Protein AF-A0A838D7L7-F1 (afdb_monomer)

Solvent-accessible surface area (backbone atoms only — not comparable to full-atom values): 4115 Å² total; per-residue (Å²): 110,68,69,57,53,21,65,78,63,72,44,62,67,94,76,56,48,73,67,59,50,51,35,44,77,70,53,49,30,46,76,56,93,93,44,77,44,69,42,72,84,50,50,65,38,60,75,68,67,51,91,73,55,74,66,59,50,53,51,62,72,64,57,75,131

pLDDT: mean 86.24, std 8.79, range [56.62, 96.38]

Foldseek 3Di:
DLVVCCVVQVPDSVPDDPVNVVCCVLQQWDDDDPDIDGDPQCVVCVVVVPDDDPVNSSCRSPDDD

Structure (mmCIF, N/CA/C/O backbone):
data_AF-A0A838D7L7-F1
#
_entry.id   AF-A0A838D7L7-F1
#
loop_
_atom_site.group_PDB
_atom_site.id
_atom_site.type_symbol
_atom_site.label_atom_id
_atom_site.label_alt_id
_atom_site.label_comp_id
_atom_site.label_asym_id
_atom_site.label_entity_id
_atom_site.label_seq_id
_atom_site.pdbx_PDB_ins_code
_atom_site.Cartn_x
_atom_site.Cartn_y
_atom_site.Cartn_z
_atom_site.occupancy
_atom_site.B_iso_or_equiv
_atom_site.auth_seq_id
_atom_site.auth_comp_id
_atom_site.auth_asym_id
_atom_site.auth_atom_id
_atom_site.pdbx_PDB_model_num
ATOM 1 N N . MET A 1 1 ? -3.339 14.301 10.467 1.00 62.03 1 MET A N 1
ATOM 2 C CA . MET A 1 1 ? -3.599 13.406 9.309 1.00 62.03 1 MET A CA 1
ATOM 3 C C . MET A 1 1 ? -3.656 11.934 9.715 1.00 62.03 1 MET A C 1
ATOM 5 O O . MET A 1 1 ? -4.708 11.344 9.528 1.00 62.03 1 MET A O 1
ATOM 9 N N . ARG A 1 2 ? -2.611 11.361 10.340 1.00 65.69 2 ARG A N 1
ATOM 10 C CA . ARG A 1 2 ? -2.603 9.956 10.817 1.00 65.69 2 ARG A CA 1
ATOM 11 C C . ARG A 1 2 ? -3.781 9.588 11.735 1.00 65.69 2 ARG A C 1
ATOM 13 O O . ARG A 1 2 ? -4.423 8.574 11.505 1.00 65.69 2 ARG A O 1
ATOM 20 N N . ASN A 1 3 ? -4.132 10.458 12.686 1.00 72.81 3 ASN A N 1
ATOM 21 C CA . ASN A 1 3 ? -5.247 10.207 13.613 1.00 72.81 3 ASN A CA 1
ATOM 22 C C . ASN A 1 3 ? -6.605 10.068 12.899 1.00 72.81 3 ASN A C 1
ATOM 24 O O . ASN A 1 3 ? -7.396 9.217 13.277 1.00 72.81 3 ASN A O 1
ATOM 28 N N . LYS A 1 4 ? -6.857 10.851 11.835 1.00 79.19 4 LYS A N 1
ATOM 29 C CA . LYS A 1 4 ? -8.113 10.770 11.065 1.00 79.19 4 LYS A CA 1
ATOM 30 C C . LYS A 1 4 ? -8.234 9.431 10.337 1.00 79.19 4 LYS A C 1
ATOM 32 O O . LYS A 1 4 ? -9.227 8.740 10.503 1.00 79.19 4 LYS A O 1
ATOM 37 N N . VAL A 1 5 ? -7.177 9.028 9.624 1.00 77.06 5 VAL A N 1
ATOM 38 C CA . VAL A 1 5 ? -7.138 7.731 8.923 1.00 77.06 5 VAL A CA 1
ATOM 39 C C . VAL A 1 5 ? -7.246 6.574 9.920 1.00 77.06 5 VAL A C 1
ATOM 41 O O . VAL A 1 5 ? -7.888 5.576 9.624 1.00 77.06 5 VAL A O 1
ATOM 44 N N . SER A 1 6 ? -6.644 6.699 11.108 1.00 77.44 6 SER A N 1
ATOM 45 C CA . SER A 1 6 ? -6.732 5.692 12.176 1.00 77.44 6 SER A CA 1
ATOM 46 C C . SER A 1 6 ? -8.154 5.473 12.665 1.00 77.44 6 SER A C 1
ATOM 48 O O . SER A 1 6 ? -8.573 4.323 12.767 1.00 77.44 6 SER A O 1
ATOM 50 N N . ILE A 1 7 ? -8.900 6.555 12.877 1.00 78.31 7 ILE A N 1
ATOM 51 C CA . ILE A 1 7 ? -10.310 6.500 13.266 1.00 78.31 7 ILE A CA 1
ATOM 52 C C . ILE A 1 7 ? -11.156 5.927 12.120 1.00 78.31 7 ILE A C 1
ATOM 54 O O . ILE A 1 7 ? -11.906 4.981 12.330 1.00 78.31 7 ILE A O 1
ATOM 58 N N . GLU A 1 8 ? -10.992 6.434 10.895 1.00 82.38 8 GLU A N 1
ATOM 59 C CA . GLU A 1 8 ? -11.772 5.999 9.723 1.00 82.38 8 GLU A CA 1
ATOM 60 C C . GLU A 1 8 ? -11.535 4.533 9.335 1.00 82.38 8 GLU A C 1
ATOM 62 O O . GLU A 1 8 ? -12.448 3.853 8.871 1.00 82.38 8 GLU A O 1
ATOM 67 N N . LYS A 1 9 ? -10.298 4.046 9.476 1.00 75.56 9 LYS A N 1
ATOM 68 C CA . LYS A 1 9 ? -9.889 2.696 9.057 1.00 75.56 9 LYS A CA 1
ATOM 69 C C . LYS A 1 9 ? -9.750 1.710 10.215 1.00 75.56 9 LYS A C 1
ATOM 71 O O . LYS A 1 9 ? -9.406 0.553 9.984 1.00 75.56 9 LYS A O 1
ATOM 76 N N . ASN A 1 10 ? -10.006 2.157 11.445 1.00 79.12 10 ASN A N 1
ATOM 77 C CA . ASN A 1 10 ? -9.870 1.374 12.673 1.00 79.12 10 ASN A CA 1
ATOM 78 C C . ASN A 1 10 ? -8.507 0.650 12.791 1.00 79.12 10 ASN A C 1
ATOM 80 O O . ASN A 1 10 ? -8.421 -0.501 13.221 1.00 79.12 10 ASN A O 1
ATOM 84 N N . ILE A 1 11 ? -7.421 1.307 12.361 1.00 78.00 11 ILE A N 1
ATOM 85 C CA . ILE A 1 11 ? -6.050 0.807 12.554 1.00 78.00 11 ILE A CA 1
ATOM 86 C C . ILE A 1 11 ? -5.425 1.582 13.715 1.00 78.00 11 ILE A C 1
ATOM 88 O O . ILE A 1 11 ? -5.418 2.814 13.663 1.00 78.00 11 ILE A O 1
ATOM 92 N N . PRO A 1 12 ? -4.817 0.916 14.712 1.00 79.50 12 PRO A N 1
ATOM 93 C CA . PRO A 1 12 ? -4.075 1.592 15.772 1.00 79.50 12 PRO A CA 1
ATOM 94 C C . PRO A 1 12 ? -2.980 2.514 15.222 1.00 79.50 12 PRO A C 1
ATOM 96 O O . PRO A 1 12 ? -2.206 2.117 14.350 1.00 79.50 12 PRO A O 1
ATOM 99 N N . ILE A 1 13 ? -2.857 3.722 15.781 1.00 77.06 13 ILE A N 1
ATOM 100 C CA . ILE A 1 13 ? -1.840 4.713 15.378 1.00 77.06 13 ILE A CA 1
ATOM 101 C C . ILE A 1 13 ? -0.420 4.133 15.473 1.00 77.06 13 ILE A C 1
ATOM 103 O O . ILE A 1 13 ? 0.411 4.406 14.611 1.00 77.06 13 ILE A O 1
ATOM 107 N N . SER A 1 14 ? -0.159 3.276 16.465 1.00 79.06 14 SER A N 1
ATOM 108 C CA . SER A 1 14 ? 1.121 2.574 16.640 1.00 79.06 14 SER A CA 1
ATOM 109 C C . SER A 1 14 ? 1.494 1.664 15.464 1.00 79.06 14 SER A C 1
ATOM 111 O O . SER A 1 14 ? 2.672 1.406 15.242 1.00 79.06 14 SER A O 1
ATOM 113 N N . LYS A 1 15 ? 0.509 1.203 14.684 1.00 75.31 15 LYS A N 1
ATOM 114 C CA . LYS A 1 15 ? 0.700 0.378 13.481 1.00 75.31 15 LYS A CA 1
ATOM 115 C C . LYS A 1 15 ? 0.723 1.202 12.187 1.00 75.31 15 LYS A C 1
ATOM 117 O O . LYS A 1 15 ? 0.978 0.650 11.119 1.00 75.31 15 LYS A O 1
ATOM 122 N N . MET A 1 16 ? 0.472 2.513 12.254 1.00 77.94 16 MET A N 1
ATOM 123 C CA . MET A 1 16 ? 0.479 3.407 11.095 1.00 77.94 16 MET A CA 1
ATOM 124 C C . MET A 1 16 ? 1.844 4.059 10.879 1.00 77.94 16 MET A C 1
ATOM 126 O O . MET A 1 16 ? 2.129 5.146 11.394 1.00 77.94 16 MET A O 1
ATOM 130 N N . SER A 1 17 ? 2.665 3.440 10.030 1.00 85.06 17 SER A N 1
ATOM 131 C CA . SER A 1 17 ? 3.828 4.126 9.464 1.00 85.06 17 SER A CA 1
ATOM 132 C C . SER A 1 17 ? 3.384 5.219 8.481 1.00 85.06 17 SER A C 1
ATOM 134 O O . SER A 1 17 ? 2.318 5.134 7.862 1.00 85.06 17 SER A O 1
ATOM 136 N N . GLY A 1 18 ? 4.204 6.262 8.311 1.00 84.31 18 GLY A N 1
ATOM 137 C CA . GLY A 1 18 ? 3.917 7.338 7.353 1.00 84.31 18 GLY A CA 1
ATOM 138 C C . GLY A 1 18 ? 3.725 6.824 5.919 1.00 84.31 18 GLY A C 1
ATOM 139 O O . GLY A 1 18 ? 2.829 7.293 5.220 1.00 84.31 18 GLY A O 1
ATOM 140 N N . GLY A 1 19 ? 4.501 5.808 5.524 1.00 86.88 19 GLY A N 1
ATOM 141 C CA . GLY A 1 19 ? 4.376 5.146 4.223 1.00 86.88 19 GLY A CA 1
ATOM 142 C C . GLY A 1 19 ? 3.078 4.349 4.066 1.00 86.88 19 GLY A C 1
ATOM 143 O O . GLY A 1 19 ? 2.431 4.425 3.030 1.00 86.88 19 GLY A O 1
ATOM 144 N N . LEU A 1 20 ? 2.622 3.637 5.099 1.00 86.94 20 LEU A N 1
ATOM 145 C CA . LEU A 1 20 ? 1.338 2.928 5.037 1.00 86.94 20 LEU 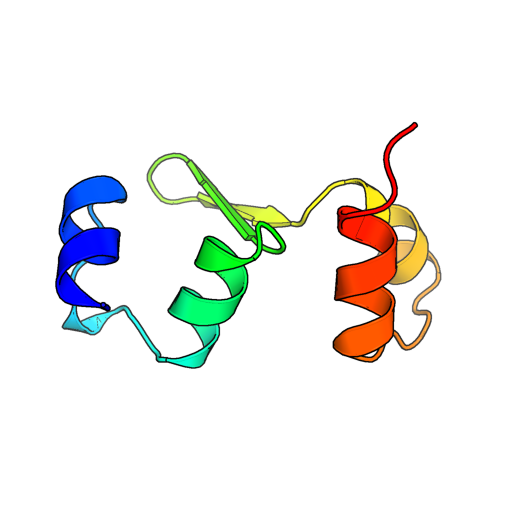A CA 1
ATOM 146 C C . LEU A 1 20 ? 0.173 3.913 4.844 1.00 86.94 20 LEU A C 1
ATOM 148 O O . LEU A 1 20 ? -0.720 3.697 4.027 1.00 86.94 20 LEU A O 1
ATOM 152 N N . VAL A 1 21 ? 0.211 5.026 5.576 1.00 88.44 21 VAL A N 1
ATOM 153 C CA . VAL A 1 21 ? -0.821 6.067 5.514 1.00 88.44 21 VAL A CA 1
ATOM 154 C C . VAL A 1 21 ? -0.864 6.711 4.131 1.00 88.44 21 VAL A C 1
ATOM 156 O O . VAL A 1 21 ? -1.956 6.942 3.613 1.00 88.44 21 VAL A O 1
ATOM 159 N N . SER A 1 22 ? 0.288 6.978 3.508 1.00 88.88 22 SER A N 1
ATOM 160 C CA . SER A 1 22 ? 0.319 7.540 2.154 1.00 88.88 22 SER A CA 1
ATOM 161 C C . SER A 1 22 ? -0.267 6.570 1.127 1.00 88.88 22 SER A C 1
ATOM 163 O O . SER A 1 22 ? -1.100 6.983 0.322 1.00 88.88 22 SER A O 1
ATOM 165 N N . LEU A 1 23 ? 0.079 5.282 1.200 1.00 91.31 23 LEU A N 1
ATOM 166 C CA . LEU A 1 23 ? -0.446 4.253 0.297 1.00 91.31 23 LEU A CA 1
ATOM 167 C C . LEU A 1 23 ? -1.970 4.097 0.408 1.00 91.31 23 LEU A C 1
ATOM 169 O O . LEU A 1 23 ? -2.648 3.989 -0.616 1.00 91.31 23 LEU A O 1
ATOM 173 N N . LEU A 1 24 ? -2.511 4.135 1.630 1.00 90.38 24 LEU A N 1
ATOM 174 C CA . LEU A 1 24 ? -3.956 4.090 1.882 1.00 90.38 24 LEU A CA 1
ATOM 175 C C . LEU A 1 24 ? -4.668 5.345 1.364 1.00 90.38 24 LEU A C 1
ATOM 177 O O . LEU A 1 24 ? -5.664 5.242 0.653 1.00 90.38 24 LEU A O 1
ATOM 181 N N . LEU A 1 25 ? -4.144 6.536 1.674 1.00 88.69 25 LEU A N 1
ATOM 182 C CA . LEU A 1 25 ? -4.734 7.808 1.240 1.00 88.69 25 LEU A CA 1
ATOM 183 C C . LEU A 1 25 ? -4.738 7.975 -0.283 1.00 88.69 25 LEU A C 1
ATOM 185 O O . LEU A 1 25 ? -5.602 8.660 -0.826 1.00 88.69 25 LEU A O 1
ATOM 189 N N . LYS A 1 26 ? -3.762 7.390 -0.981 1.00 90.19 26 LYS A N 1
ATOM 190 C CA . LYS A 1 26 ? -3.688 7.424 -2.446 1.00 90.19 26 LYS A CA 1
ATOM 191 C C . LYS A 1 26 ? -4.484 6.308 -3.124 1.00 90.19 26 LYS A C 1
ATOM 193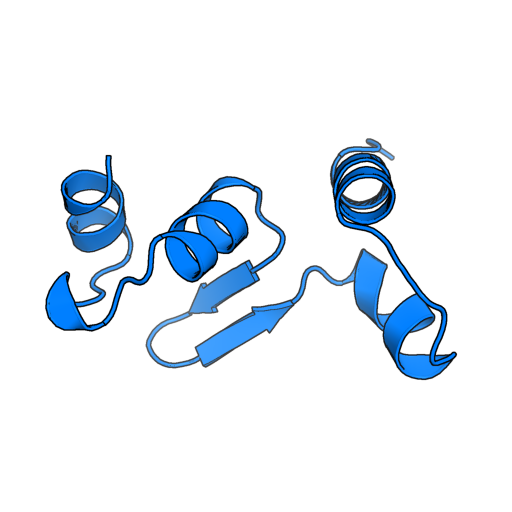 O O . LYS A 1 26 ? -4.550 6.308 -4.347 1.00 90.19 26 LYS A O 1
ATOM 198 N N . GLY A 1 27 ? -5.080 5.387 -2.363 1.00 90.69 27 GLY A N 1
ATOM 199 C CA . GLY A 1 27 ? -5.833 4.253 -2.907 1.00 90.69 27 GLY A CA 1
ATOM 200 C C . GLY A 1 27 ? -4.958 3.190 -3.578 1.00 90.69 27 GLY A C 1
ATOM 201 O O . GLY A 1 27 ? -5.474 2.357 -4.316 1.00 90.69 27 GLY A O 1
ATOM 202 N N . ILE A 1 28 ? -3.642 3.210 -3.332 1.00 93.62 28 ILE A N 1
ATOM 203 C CA . ILE A 1 28 ? -2.716 2.157 -3.781 1.00 93.62 28 ILE A CA 1
ATOM 204 C C . ILE A 1 28 ? -2.979 0.884 -2.978 1.00 93.62 28 ILE A C 1
ATOM 206 O O . ILE A 1 28 ? -3.018 -0.217 -3.531 1.00 93.62 28 ILE A O 1
ATOM 210 N N . LEU A 1 29 ? -3.197 1.064 -1.673 1.00 92.62 29 LEU A N 1
ATOM 211 C CA . LEU A 1 29 ? -3.705 0.042 -0.776 1.00 92.62 29 LEU A CA 1
ATOM 212 C C . LEU A 1 29 ? -5.136 0.374 -0.371 1.00 92.62 29 LEU A C 1
ATOM 214 O O . LEU A 1 29 ? -5.494 1.526 -0.131 1.00 92.62 29 LEU A O 1
ATOM 218 N N . THR A 1 30 ? -5.933 -0.670 -0.232 1.00 90.81 30 THR A N 1
ATOM 219 C CA . THR A 1 30 ? -7.250 -0.639 0.398 1.00 90.81 30 THR A CA 1
ATOM 220 C C . THR A 1 30 ? -7.234 -1.629 1.546 1.00 90.81 30 THR A C 1
ATOM 222 O O . THR A 1 30 ? -6.596 -2.674 1.457 1.00 90.81 30 THR A O 1
ATOM 225 N N . GLN A 1 31 ? -7.882 -1.289 2.651 1.00 87.56 31 GLN A N 1
ATOM 226 C CA . GLN A 1 31 ? -7.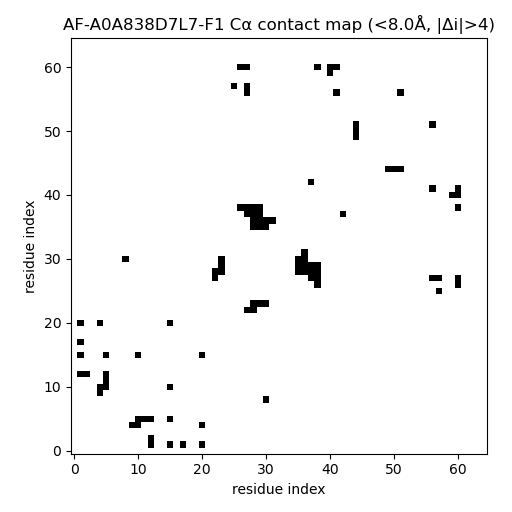953 -2.167 3.808 1.00 87.56 31 GLN A CA 1
ATOM 227 C C . GLN A 1 31 ? -9.389 -2.628 3.995 1.00 87.56 31 GLN A C 1
ATOM 229 O O . GLN A 1 31 ? -10.299 -1.798 4.036 1.00 87.56 31 GLN A O 1
ATOM 234 N N . ASP A 1 32 ? -9.554 -3.934 4.158 1.00 86.69 32 ASP A N 1
ATOM 235 C CA . ASP A 1 32 ? -10.784 -4.558 4.616 1.00 86.69 32 ASP A CA 1
ATOM 236 C C . ASP A 1 32 ? -10.494 -5.349 5.894 1.00 86.69 32 ASP A C 1
ATOM 238 O O . ASP A 1 32 ? -9.754 -6.338 5.893 1.00 86.69 32 ASP A O 1
ATOM 242 N N . LYS A 1 33 ? -11.047 -4.882 7.018 1.00 84.25 33 LYS A N 1
ATOM 243 C CA . LYS A 1 33 ? -10.789 -5.419 8.362 1.00 84.25 33 LYS A CA 1
ATOM 244 C C . LYS A 1 33 ? -9.283 -5.550 8.640 1.00 84.25 33 LYS A C 1
ATOM 246 O O . LYS A 1 33 ? -8.604 -4.556 8.876 1.00 84.25 33 LYS A O 1
ATOM 251 N N . LYS A 1 34 ? -8.759 -6.779 8.622 1.00 83.75 34 LYS A N 1
ATOM 252 C CA . LYS A 1 34 ? -7.350 -7.111 8.889 1.00 83.75 34 LYS A CA 1
ATOM 253 C C . LYS A 1 34 ? -6.508 -7.310 7.625 1.00 83.75 34 LYS A C 1
ATOM 255 O O . LYS A 1 34 ? -5.310 -7.551 7.737 1.00 83.75 34 LYS A O 1
ATOM 260 N N . TYR A 1 35 ? -7.123 -7.251 6.448 1.00 87.00 35 TYR A N 1
ATOM 261 C CA . TYR A 1 35 ? -6.481 -7.519 5.169 1.00 87.00 35 TYR A CA 1
ATOM 262 C C . TYR A 1 35 ? -6.213 -6.223 4.412 1.00 87.00 35 TYR A C 1
ATOM 264 O O . TYR A 1 35 ? -7.036 -5.309 4.407 1.00 87.00 35 TYR A O 1
ATOM 272 N N . TYR A 1 36 ? -5.067 -6.174 3.737 1.00 90.62 36 TYR A N 1
ATOM 273 C CA . TYR A 1 36 ? -4.740 -5.128 2.777 1.00 90.62 36 TYR A CA 1
ATOM 274 C C . TYR A 1 36 ? -4.790 -5.713 1.371 1.00 90.62 36 TYR A C 1
ATOM 276 O O . TYR A 1 36 ? -4.205 -6.762 1.109 1.00 90.62 36 TYR A O 1
ATOM 284 N N . SER A 1 37 ? -5.467 -5.012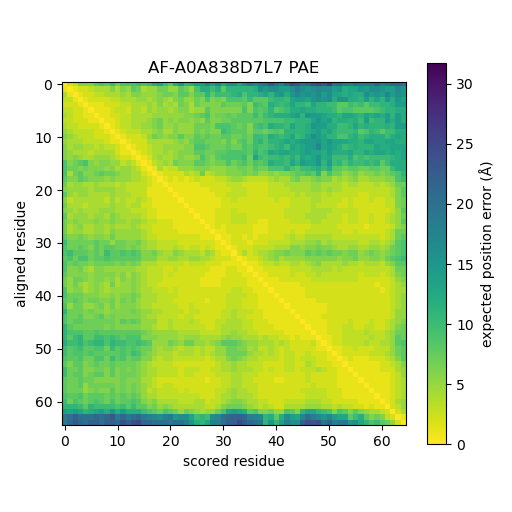 0.472 1.00 93.00 37 SER A N 1
ATOM 285 C CA . SER A 1 37 ? -5.554 -5.335 -0.946 1.00 93.00 37 SER A CA 1
ATOM 286 C C . SER A 1 37 ? -4.877 -4.244 -1.762 1.00 93.00 37 SER A C 1
ATOM 288 O O . SER A 1 37 ? -5.042 -3.052 -1.494 1.00 93.00 37 SER A O 1
ATOM 290 N N . ILE A 1 38 ? -4.117 -4.655 -2.772 1.00 93.62 38 ILE A N 1
ATOM 291 C CA . ILE A 1 38 ? -3.460 -3.752 -3.718 1.00 93.62 38 ILE A CA 1
ATOM 292 C C . ILE A 1 38 ? -4.451 -3.389 -4.827 1.00 93.62 38 ILE A C 1
ATOM 294 O O . ILE A 1 38 ? -5.264 -4.217 -5.241 1.00 93.62 38 ILE A O 1
ATOM 298 N N . HIS A 1 39 ? -4.380 -2.157 -5.327 1.00 94.25 39 HIS A N 1
ATOM 299 C CA . HIS A 1 39 ? -5.207 -1.710 -6.443 1.00 94.25 39 HIS A CA 1
ATOM 300 C C . HIS A 1 39 ? -5.068 -2.637 -7.668 1.00 94.25 39 HIS A C 1
ATOM 302 O O . HIS A 1 39 ? -3.963 -2.893 -8.149 1.00 94.25 39 HIS A O 1
ATOM 308 N N . TYR A 1 40 ? -6.194 -3.101 -8.222 1.00 94.06 40 TYR A N 1
ATOM 309 C CA . TYR A 1 40 ? -6.228 -4.161 -9.244 1.00 94.06 40 TYR A CA 1
ATOM 310 C C . TYR A 1 40 ? -5.394 -3.858 -10.501 1.00 94.06 40 TYR A C 1
ATOM 312 O O . TYR A 1 40 ? -4.792 -4.762 -11.075 1.00 94.06 40 TYR A O 1
ATOM 320 N N . LYS A 1 41 ? -5.302 -2.584 -10.907 1.00 92.94 41 LYS A N 1
ATOM 321 C CA . LYS A 1 41 ? -4.466 -2.149 -12.041 1.00 92.94 41 LYS A CA 1
ATOM 322 C C . LYS A 1 41 ? -2.980 -2.477 -11.878 1.00 92.94 41 LYS A C 1
ATOM 324 O O . LYS A 1 41 ? -2.284 -2.581 -12.878 1.00 92.94 41 LYS A O 1
ATOM 329 N N . LEU A 1 42 ? -2.495 -2.675 -10.652 1.00 94.12 42 LEU A N 1
ATOM 330 C CA . LEU A 1 42 ? -1.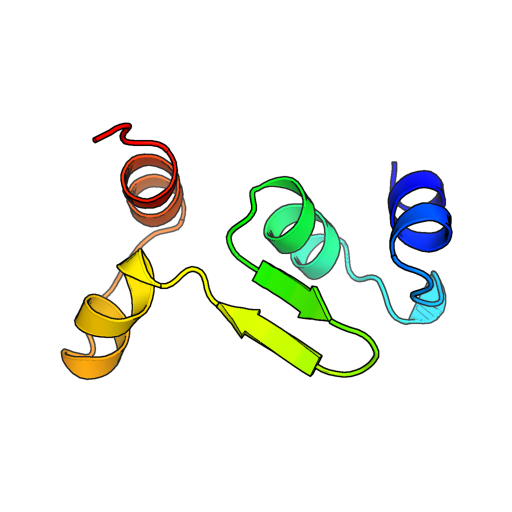093 -3.003 -10.385 1.00 94.12 42 LEU A CA 1
ATOM 331 C C . LEU A 1 42 ? -0.806 -4.509 -10.489 1.00 94.12 42 LEU A C 1
ATOM 333 O O . LEU A 1 42 ? 0.335 -4.896 -10.730 1.00 94.12 42 LEU A O 1
ATOM 337 N N . ILE A 1 43 ? -1.830 -5.367 -10.395 1.00 94.06 43 ILE A N 1
ATOM 338 C CA . ILE A 1 43 ? -1.706 -6.830 -10.520 1.00 94.06 43 ILE A CA 1
ATOM 339 C C . ILE A 1 43 ? -0.942 -7.264 -11.787 1.00 94.06 43 ILE A C 1
ATOM 341 O O . ILE A 1 43 ? -0.032 -8.085 -11.654 1.00 94.06 43 ILE A O 1
ATOM 345 N N . PRO A 1 44 ? -1.242 -6.767 -13.008 1.00 94.56 44 PRO A N 1
ATOM 346 C CA . PRO A 1 44 ? -0.500 -7.171 -14.205 1.00 94.56 44 PRO A CA 1
ATOM 347 C C . PRO A 1 44 ? 0.989 -6.807 -14.143 1.00 94.56 44 PRO A C 1
ATOM 349 O O . PRO A 1 44 ? 1.819 -7.607 -14.573 1.00 94.56 44 PRO A O 1
ATOM 352 N N . TYR A 1 45 ? 1.340 -5.657 -13.567 1.00 94.19 45 TYR A N 1
ATOM 353 C CA . TYR A 1 45 ? 2.735 -5.244 -13.401 1.00 94.19 45 TYR A CA 1
ATOM 354 C C . TYR A 1 45 ? 3.464 -6.130 -12.392 1.00 94.19 45 TYR A C 1
ATOM 356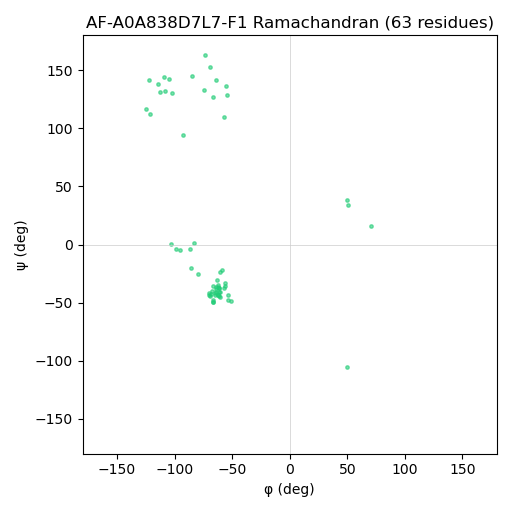 O O . TYR A 1 45 ? 4.568 -6.590 -12.672 1.00 94.19 45 TYR A O 1
ATOM 364 N N . MET A 1 46 ? 2.814 -6.464 -11.271 1.00 92.19 46 MET A N 1
ATOM 365 C CA . MET A 1 46 ? 3.359 -7.398 -10.280 1.00 92.19 46 MET A CA 1
ATOM 366 C C . MET A 1 46 ? 3.557 -8.800 -10.871 1.00 92.19 46 MET A C 1
ATOM 368 O O . MET A 1 46 ? 4.606 -9.408 -10.675 1.00 92.19 46 MET A O 1
ATOM 372 N N . ARG A 1 47 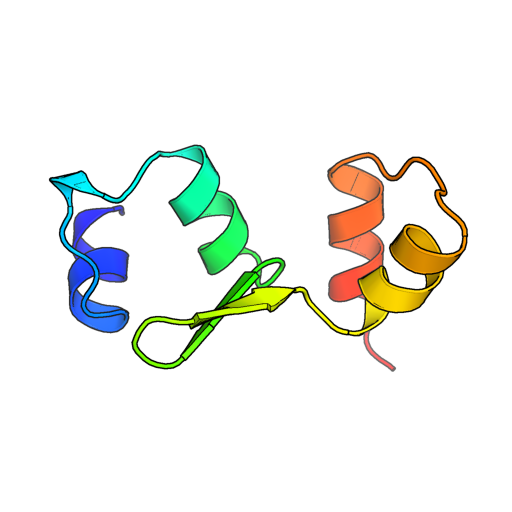? 2.587 -9.299 -11.652 1.00 96.12 47 ARG A N 1
ATOM 373 C CA . ARG A 1 47 ? 2.681 -10.596 -12.350 1.00 96.12 47 ARG A CA 1
ATOM 374 C C . ARG A 1 47 ? 3.843 -10.641 -13.335 1.00 96.12 47 ARG A C 1
ATOM 376 O O . ARG A 1 47 ? 4.538 -11.648 -13.411 1.00 96.12 47 ARG A O 1
ATOM 383 N N . LYS A 1 48 ? 4.062 -9.550 -14.069 1.00 96.38 48 LYS A N 1
ATOM 384 C CA . LYS A 1 48 ? 5.164 -9.415 -15.027 1.00 96.38 48 LYS A CA 1
ATOM 385 C C . LYS A 1 48 ? 6.489 -8.994 -14.378 1.00 96.38 48 LYS A C 1
ATOM 387 O O . LYS A 1 48 ? 7.465 -8.823 -15.098 1.00 96.38 48 LYS A O 1
ATOM 392 N N . LYS A 1 49 ? 6.530 -8.825 -13.048 1.00 93.94 49 LYS A N 1
ATOM 393 C CA . LYS A 1 49 ? 7.686 -8.309 -12.291 1.00 93.94 49 LYS A CA 1
ATOM 394 C C . LYS A 1 49 ? 8.244 -7.002 -12.876 1.00 93.94 49 LYS A C 1
ATOM 396 O O . LYS A 1 49 ? 9.448 -6.768 -12.856 1.00 93.94 49 LYS A O 1
ATOM 401 N N . VAL A 1 50 ? 7.364 -6.163 -13.418 1.00 94.75 50 VAL A N 1
ATOM 402 C CA . VAL A 1 50 ? 7.742 -4.874 -14.001 1.00 94.75 50 VAL A CA 1
ATOM 403 C C . VAL A 1 50 ? 8.054 -3.906 -12.870 1.00 94.75 50 VAL A C 1
ATOM 405 O O . VAL A 1 50 ? 7.288 -3.797 -11.911 1.00 94.75 50 VAL A O 1
ATOM 408 N N . HIS A 1 51 ? 9.176 -3.199 -12.990 1.00 92.69 51 HIS A N 1
ATOM 409 C CA . HIS A 1 51 ? 9.484 -2.110 -12.079 1.00 92.69 51 HIS A CA 1
ATOM 410 C C . HIS A 1 51 ? 8.479 -0.973 -12.282 1.00 92.69 51 HIS A C 1
ATOM 412 O O . HIS A 1 51 ? 8.277 -0.504 -13.400 1.00 92.69 51 HIS A O 1
ATOM 418 N N . LEU A 1 52 ? 7.852 -0.548 -11.192 1.00 89.31 52 LEU A N 1
ATOM 419 C CA . LEU A 1 52 ? 6.942 0.583 -11.165 1.00 89.31 52 LEU A CA 1
ATOM 420 C C . LEU A 1 52 ? 7.425 1.563 -10.106 1.00 89.31 52 LEU A C 1
ATOM 422 O O . LEU A 1 52 ? 7.430 1.239 -8.916 1.00 89.31 52 LEU A O 1
ATOM 426 N N . ASP A 1 53 ? 7.800 2.761 -10.534 1.00 92.69 53 ASP A N 1
ATOM 427 C CA . ASP A 1 53 ? 8.042 3.861 -9.617 1.00 92.69 53 ASP A CA 1
ATOM 428 C C . ASP A 1 53 ? 6.715 4.416 -9.071 1.00 92.69 53 ASP A C 1
ATOM 430 O O . ASP A 1 53 ? 5.619 4.170 -9.590 1.00 92.69 53 ASP A O 1
ATOM 434 N N . TYR A 1 54 ? 6.819 5.175 -7.985 1.00 89.50 54 TYR A N 1
ATOM 435 C CA . TYR A 1 54 ? 5.658 5.699 -7.279 1.00 89.50 54 TYR A CA 1
ATOM 436 C C . TYR A 1 54 ? 4.810 6.654 -8.137 1.00 89.50 54 TYR A C 1
ATOM 438 O O . TYR A 1 54 ? 3.584 6.654 -8.012 1.00 89.50 54 TYR A O 1
ATOM 446 N N . GLU A 1 55 ? 5.421 7.446 -9.022 1.00 91.44 55 GLU A N 1
ATOM 447 C CA . GLU A 1 55 ? 4.682 8.364 -9.892 1.00 91.44 55 GLU A CA 1
ATOM 448 C C . GLU A 1 55 ? 3.894 7.609 -10.958 1.00 91.44 55 GLU A C 1
ATOM 450 O O . GLU A 1 55 ? 2.713 7.906 -11.171 1.00 91.44 55 GLU A O 1
ATOM 455 N N . THR A 1 56 ? 4.505 6.601 -11.579 1.00 92.94 56 THR A N 1
ATOM 456 C CA . THR A 1 56 ? 3.841 5.737 -12.560 1.00 92.94 56 THR A CA 1
ATOM 457 C C . THR A 1 56 ? 2.660 5.012 -11.922 1.00 92.94 56 THR A C 1
ATOM 459 O O . THR A 1 56 ? 1.556 5.055 -12.464 1.00 92.94 56 THR A O 1
ATOM 462 N N . VAL A 1 57 ? 2.825 4.453 -10.714 1.00 94.06 57 VAL A N 1
ATOM 463 C CA . VAL A 1 57 ? 1.713 3.859 -9.945 1.00 94.06 57 VAL A CA 1
ATOM 464 C C . VAL A 1 57 ? 0.560 4.851 -9.784 1.00 94.06 57 VAL A C 1
ATOM 466 O O . VAL A 1 57 ? -0.598 4.503 -10.025 1.00 94.06 57 VAL A O 1
ATOM 469 N N . LEU A 1 58 ? 0.858 6.090 -9.383 1.00 93.44 58 LEU A N 1
ATOM 470 C CA . LEU A 1 58 ? -0.159 7.116 -9.157 1.00 93.44 58 LEU A CA 1
ATOM 471 C C . LEU A 1 58 ? -0.906 7.508 -10.436 1.00 93.44 58 LEU A C 1
ATOM 473 O O . LEU A 1 58 ? -2.116 7.741 -10.374 1.00 93.44 58 LEU A O 1
ATOM 477 N N . ARG A 1 59 ? -0.221 7.590 -11.579 1.00 92.31 59 ARG A N 1
ATOM 478 C CA . ARG A 1 59 ? -0.855 7.864 -12.881 1.00 92.31 59 ARG A CA 1
ATOM 479 C C . ARG A 1 59 ? -1.792 6.728 -13.281 1.00 92.31 59 ARG A C 1
ATOM 481 O O . ARG A 1 59 ? -2.933 6.979 -13.681 1.00 92.31 59 ARG A O 1
ATOM 488 N N . GLU A 1 60 ? -1.365 5.493 -13.061 1.00 91.38 60 GLU A N 1
ATOM 489 C CA . GLU A 1 60 ? -2.110 4.315 -13.495 1.00 91.38 60 GLU A CA 1
ATOM 490 C C . GLU A 1 60 ? -3.395 4.110 -12.711 1.00 91.38 60 GLU A C 1
ATOM 492 O O . GLU A 1 60 ? -4.465 3.896 -13.291 1.00 91.38 60 GLU A O 1
ATOM 497 N N . ILE A 1 61 ? -3.333 4.254 -11.387 1.00 91.75 61 ILE A N 1
ATOM 498 C CA . ILE A 1 61 ? -4.525 4.149 -10.542 1.00 91.75 61 ILE A CA 1
ATOM 499 C C . ILE A 1 61 ? -5.515 5.295 -10.806 1.00 91.75 61 ILE A C 1
ATOM 501 O O . ILE A 1 61 ? -6.720 5.052 -10.803 1.00 91.75 61 ILE A O 1
ATOM 505 N N . ARG A 1 62 ? -5.035 6.517 -11.093 1.00 89.25 62 ARG A N 1
ATOM 506 C CA . ARG A 1 62 ? -5.881 7.711 -11.293 1.00 89.25 62 ARG A CA 1
ATOM 507 C C . ARG A 1 62 ? -6.522 7.811 -12.665 1.00 89.25 62 ARG A C 1
ATOM 509 O O . ARG A 1 62 ? -7.543 8.486 -12.776 1.00 89.25 62 ARG A O 1
ATOM 516 N N . SER A 1 63 ? -5.931 7.198 -13.688 1.00 81.31 63 SER A N 1
ATOM 517 C CA . SER A 1 63 ? -6.470 7.263 -15.046 1.00 81.31 63 SER A CA 1
ATOM 518 C C . SER A 1 63 ? -7.910 6.745 -15.050 1.00 81.31 63 SER A C 1
ATOM 520 O O . SER A 1 63 ? -8.155 5.560 -14.796 1.00 81.31 63 SER A O 1
ATOM 522 N N . LYS A 1 64 ? -8.873 7.654 -15.250 1.00 63.78 64 LYS A N 1
ATOM 523 C CA . LYS A 1 64 ? -10.282 7.295 -15.421 1.00 63.78 64 LYS A CA 1
ATOM 524 C C . LYS A 1 64 ? -10.406 6.469 -16.697 1.00 63.78 64 LYS A C 1
ATOM 526 O O . LYS A 1 64 ?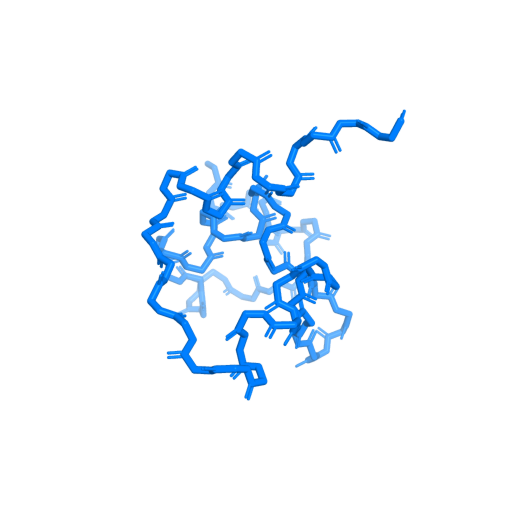 -9.686 6.714 -17.660 1.00 63.78 64 LYS A O 1
ATOM 531 N N . LYS A 1 65 ? -11.269 5.459 -16.640 1.00 56.62 65 LYS A N 1
ATOM 532 C CA . LYS A 1 65 ? -11.723 4.770 -17.843 1.00 56.62 65 LYS A CA 1
ATOM 533 C C . LYS A 1 65 ? -12.585 5.724 -18.663 1.00 56.62 65 LYS A C 1
ATOM 535 O O . LYS A 1 65 ? -13.283 6.538 -18.013 1.00 56.62 65 LYS A O 1
#

Nearest PDB structures (foldseek):
  8ejv-assembly1_B  TM=4.013E-01  e=2.577E+00  Pseudomonas putida KT2440
  1lnw-assembly3_F  TM=4.388E-01  e=4.348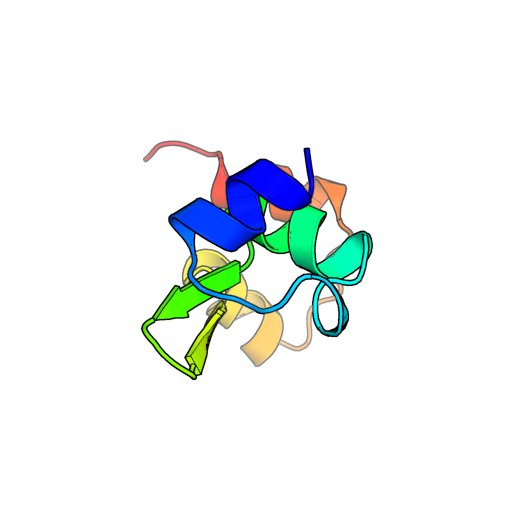E+00  Pseudomonas aeruginosa
  2hr3-assembly1_A  TM=3.285E-01  e=4.348E+00  Pseudomonas aeruginosa
  7oyk-assembly1_BBB  TM=4.557E-01  e=8.928E+00  Bacillus subtilis subsp. subtilis str. 168

Secondary structure (DSSP, 8-state):
-HHHHHHHHT--GGG--HHHHHHHHTTSEEEETTEEEE-GGGHHHHHTT----HHHHHHHHH---

Mean predicted aligned error: 5.43 Å

Radius of gyration: 12.93 Å; Cα contacts (8 Å, |Δi|>4): 49; chains: 1; bounding box: 21×24×34 Å

Sequence (65 aa):
MRNKVSIEKNIPISKMSGGLVSLLLKGILTQDKKYYSIHYKLIPYMRKKVHLDYETVLREIRSKK